Protein AF-A0A356U8E3-F1 (afdb_monomer_lite)

Sequence (69 aa):
FTFPEIATVGMSEEECANRGIKYRVGKFNFAANGKAMTLGETDGLVKVIADEDNVIRGVHIIGPHASDL

pLDDT: mean 95.86, std 4.45, range [67.88, 98.56]

Radius of gyration: 13.21 Å; chains: 1; bounding box: 32×16×39 Å

Secondary structure (DSSP, 8-state):
--SSEEEEEE--HHHHHHTT--EEEEEEEGGG-HHHHHHT----EEEEEEETT--EEEEEEEETTGGG-

Structure (mmCIF, N/CA/C/O backbone):
data_AF-A0A356U8E3-F1
#
_entry.id   AF-A0A356U8E3-F1
#
loop_
_atom_site.group_PDB
_atom_site.id
_atom_site.type_symbol
_atom_site.label_atom_id
_atom_site.label_alt_id
_atom_site.label_comp_id
_atom_site.label_asym_id
_atom_site.label_entity_id
_atom_site.label_seq_id
_atom_site.pdbx_PDB_ins_code
_atom_site.Cartn_x
_atom_site.Cartn_y
_atom_site.Cartn_z
_atom_site.occupancy
_atom_site.B_iso_or_equiv
_atom_site.auth_seq_id
_atom_site.auth_comp_id
_atom_site.auth_asym_id
_atom_site.auth_atom_id
_atom_site.pdbx_PDB_model_num
ATOM 1 N N . PHE A 1 1 ? 14.200 7.076 -0.337 1.00 67.88 1 PHE A N 1
ATOM 2 C CA . PHE A 1 1 ? 13.854 6.676 -1.711 1.00 67.88 1 PHE A CA 1
ATOM 3 C C . PHE A 1 1 ? 14.552 5.360 -2.032 1.00 67.88 1 PHE A C 1
ATOM 5 O O . PHE A 1 1 ? 15.777 5.313 -2.022 1.00 67.88 1 PHE A O 1
ATOM 12 N N . THR A 1 2 ? 13.775 4.288 -2.197 1.00 86.88 2 THR A N 1
ATOM 13 C CA . THR A 1 2 ? 14.191 2.973 -2.730 1.00 86.88 2 THR A CA 1
ATOM 14 C C . THR A 1 2 ? 13.551 2.780 -4.106 1.00 86.88 2 THR A C 1
ATOM 16 O O . THR A 1 2 ? 12.700 3.583 -4.477 1.00 86.88 2 THR A O 1
ATOM 19 N N . PHE A 1 3 ? 13.931 1.740 -4.854 1.00 86.25 3 PHE A N 1
ATOM 20 C CA . PHE A 1 3 ? 13.264 1.381 -6.109 1.00 86.25 3 PHE A CA 1
ATOM 21 C C . PHE A 1 3 ? 12.680 -0.043 -6.008 1.00 86.25 3 PHE A C 1
ATOM 23 O O . PHE A 1 3 ? 13.469 -0.986 -5.898 1.00 86.25 3 PHE A O 1
ATOM 30 N N . PRO A 1 4 ? 11.341 -0.220 -6.003 1.00 89.94 4 PRO A N 1
ATOM 31 C CA . PRO A 1 4 ? 10.305 0.822 -6.009 1.00 89.94 4 PRO A CA 1
ATOM 32 C C . PRO A 1 4 ? 10.266 1.638 -4.703 1.00 89.94 4 PRO A C 1
ATOM 34 O O . PRO A 1 4 ? 10.831 1.245 -3.673 1.00 89.94 4 PRO A O 1
ATOM 37 N N . GLU A 1 5 ? 9.618 2.800 -4.750 1.00 96.00 5 GLU A N 1
ATOM 38 C CA . GLU A 1 5 ? 9.482 3.686 -3.594 1.00 96.00 5 GLU A CA 1
ATOM 39 C C . GLU A 1 5 ? 8.460 3.149 -2.593 1.00 96.00 5 GLU A C 1
ATOM 41 O O . GLU A 1 5 ? 7.608 2.328 -2.933 1.00 96.00 5 GLU A O 1
ATOM 46 N N . ILE A 1 6 ? 8.540 3.632 -1.353 1.00 96.38 6 ILE A N 1
ATOM 47 C CA . ILE A 1 6 ? 7.596 3.308 -0.284 1.00 96.38 6 ILE A CA 1
ATOM 48 C C . ILE A 1 6 ? 7.147 4.615 0.363 1.00 96.38 6 ILE A C 1
ATOM 50 O O . ILE A 1 6 ? 7.990 5.411 0.779 1.00 96.38 6 ILE A O 1
ATOM 54 N N . ALA A 1 7 ? 5.835 4.797 0.490 1.00 97.12 7 ALA A N 1
ATOM 55 C CA . ALA A 1 7 ? 5.228 5.928 1.178 1.00 97.12 7 ALA A CA 1
ATOM 56 C C . ALA A 1 7 ? 4.000 5.482 1.972 1.00 97.12 7 ALA A C 1
ATOM 58 O O . ALA A 1 7 ? 3.245 4.604 1.549 1.00 97.12 7 ALA A O 1
ATOM 59 N N . THR A 1 8 ? 3.794 6.076 3.144 1.00 96.88 8 THR A N 1
ATOM 60 C CA . THR A 1 8 ? 2.621 5.811 3.977 1.00 96.88 8 THR A CA 1
ATOM 61 C C . THR A 1 8 ? 2.152 7.090 4.661 1.00 96.88 8 THR A C 1
ATOM 63 O O . THR A 1 8 ? 2.949 7.969 4.993 1.00 96.88 8 THR A O 1
ATOM 66 N N . VAL A 1 9 ? 0.846 7.191 4.897 1.00 97.56 9 VAL A N 1
ATOM 67 C CA . VAL A 1 9 ? 0.237 8.260 5.691 1.00 97.56 9 VAL A CA 1
ATOM 68 C C . VAL A 1 9 ? -0.971 7.723 6.455 1.00 97.56 9 VAL A C 1
ATOM 70 O O . VAL A 1 9 ? -1.714 6.874 5.959 1.00 97.56 9 VAL A O 1
ATOM 73 N N . GLY A 1 10 ? -1.183 8.230 7.669 1.00 97.50 10 GLY A N 1
ATOM 74 C CA . GLY A 1 10 ? -2.270 7.792 8.542 1.00 97.50 10 GLY A CA 1
ATOM 75 C C . GLY A 1 10 ? -1.973 6.469 9.252 1.00 97.50 10 GLY A C 1
ATOM 76 O O . GLY A 1 10 ? -0.821 6.139 9.515 1.00 97.50 10 GLY A O 1
ATOM 77 N N . MET A 1 11 ? -3.032 5.743 9.604 1.00 97.75 11 MET A N 1
ATOM 78 C CA . MET A 1 11 ? -2.972 4.530 10.418 1.00 97.75 11 MET A CA 1
ATOM 79 C C . MET A 1 11 ? -2.643 3.286 9.588 1.00 97.75 11 MET A C 1
ATOM 81 O O . MET A 1 11 ? -3.021 3.159 8.421 1.00 97.75 11 MET A O 1
ATOM 85 N N . SER A 1 12 ? -1.976 2.327 10.213 1.00 98.19 12 SER A N 1
ATOM 86 C CA . SER A 1 12 ? -1.877 0.946 9.750 1.00 98.19 12 SER A CA 1
ATOM 87 C C . SER A 1 12 ? -3.098 0.111 10.166 1.00 98.19 12 SER A C 1
ATOM 89 O O . SER A 1 12 ? -3.875 0.494 11.039 1.00 98.19 12 SER A O 1
ATOM 91 N N . GLU A 1 13 ? -3.257 -1.065 9.553 1.00 97.94 13 GLU A N 1
ATOM 92 C CA . GLU A 1 13 ? -4.300 -2.039 9.923 1.00 97.94 13 GLU A CA 1
ATOM 93 C C . GLU A 1 13 ? -4.166 -2.482 11.390 1.00 97.94 13 GLU A C 1
ATOM 95 O O . GLU A 1 13 ? -5.165 -2.633 12.092 1.00 97.94 13 GLU A O 1
ATOM 100 N N . GLU A 1 14 ? -2.925 -2.635 11.861 1.00 97.94 14 GLU A N 1
ATOM 101 C CA . GLU A 1 14 ? -2.612 -2.981 13.247 1.00 97.94 14 GLU A CA 1
ATOM 102 C C . GLU A 1 14 ? -3.015 -1.854 14.205 1.00 97.94 14 GLU A C 1
ATOM 104 O O . GLU A 1 14 ? -3.654 -2.104 15.224 1.00 97.94 14 GLU A O 1
ATOM 109 N N . GLU A 1 15 ? -2.729 -0.597 13.862 1.00 97.88 15 GLU A N 1
ATOM 110 C CA . GLU A 1 15 ? -3.152 0.550 14.671 1.00 97.88 15 GLU A CA 1
ATOM 111 C C . GLU A 1 15 ? -4.675 0.693 14.723 1.00 97.88 15 GLU A C 1
ATOM 113 O O . GLU A 1 15 ? -5.217 1.002 15.786 1.00 97.88 15 GLU A O 1
ATOM 118 N N . CYS A 1 16 ? -5.380 0.444 13.613 1.00 96.88 16 CYS A N 1
ATOM 119 C CA . CYS A 1 16 ? -6.841 0.416 13.610 1.00 96.88 16 CYS A CA 1
ATOM 120 C C . CYS A 1 16 ? -7.379 -0.696 14.522 1.00 96.88 16 CYS A C 1
ATOM 122 O O . CYS A 1 16 ? -8.257 -0.430 15.345 1.00 96.88 16 CYS A O 1
ATOM 124 N N . ALA A 1 17 ? -6.814 -1.906 14.436 1.00 96.88 17 ALA A N 1
ATOM 125 C CA . ALA A 1 17 ? -7.194 -3.034 15.285 1.00 96.88 17 ALA A CA 1
ATOM 126 C C . ALA A 1 17 ? -6.945 -2.744 16.776 1.00 96.88 17 ALA A C 1
ATOM 128 O O . ALA A 1 17 ? -7.846 -2.918 17.596 1.00 96.88 17 ALA A O 1
ATOM 129 N N . ASN A 1 18 ? -5.769 -2.210 17.119 1.00 97.94 18 ASN A N 1
ATOM 130 C CA . ASN A 1 18 ? -5.391 -1.864 18.493 1.00 97.94 18 ASN A CA 1
ATOM 131 C C . ASN A 1 18 ? -6.278 -0.766 19.100 1.00 97.94 18 ASN A C 1
ATOM 133 O O . ASN A 1 18 ? -6.460 -0.716 20.314 1.00 97.94 18 ASN A O 1
ATOM 137 N N . ARG A 1 19 ? -6.850 0.112 18.267 1.00 96.88 19 ARG A N 1
ATOM 138 C CA . ARG A 1 19 ? -7.777 1.175 18.690 1.00 96.88 19 ARG A CA 1
ATOM 139 C C . ARG A 1 19 ? -9.249 0.750 18.664 1.00 96.88 19 ARG A C 1
ATOM 141 O O . ARG A 1 19 ? -10.111 1.577 18.947 1.00 96.88 19 ARG A O 1
ATOM 148 N N . GLY A 1 20 ? -9.552 -0.500 18.305 1.00 97.00 20 GLY A N 1
ATOM 149 C CA . GLY A 1 20 ? -10.927 -0.989 18.174 1.00 97.00 20 GLY A CA 1
ATOM 150 C C . GLY A 1 20 ? -11.716 -0.323 17.041 1.00 97.00 20 GLY A C 1
ATOM 151 O O . GLY A 1 20 ? -12.946 -0.348 17.050 1.00 97.00 20 GLY A O 1
ATOM 152 N N . ILE A 1 21 ? -11.028 0.288 16.071 1.00 96.81 21 ILE A N 1
ATOM 153 C CA . ILE A 1 21 ? -11.655 0.898 14.899 1.00 96.81 21 ILE A CA 1
ATOM 154 C C . ILE A 1 21 ? -11.962 -0.228 13.921 1.00 96.81 21 ILE A C 1
ATOM 156 O O . ILE A 1 21 ? -11.052 -0.919 13.469 1.00 96.81 21 ILE A O 1
ATOM 160 N N . LYS A 1 22 ? -13.232 -0.412 13.567 1.00 97.69 22 LYS A N 1
ATOM 161 C CA . LYS A 1 22 ? -13.599 -1.320 12.480 1.00 97.69 22 LYS A CA 1
ATOM 162 C C . LYS A 1 22 ? -13.197 -0.707 11.147 1.00 97.69 22 LYS A C 1
ATOM 164 O O . LYS A 1 22 ? -13.475 0.463 10.889 1.00 97.69 22 LYS A O 1
ATOM 169 N N . TYR A 1 23 ? -12.549 -1.500 10.305 1.00 97.88 23 TYR A N 1
ATOM 170 C CA . TYR A 1 23 ? -12.024 -1.036 9.031 1.00 97.88 23 TYR A CA 1
ATOM 171 C C . TYR A 1 23 ? -12.201 -2.075 7.930 1.00 97.88 23 TYR A C 1
ATOM 173 O O . TYR A 1 23 ? -12.394 -3.266 8.171 1.00 97.88 23 TYR A O 1
ATOM 181 N N . ARG A 1 24 ? -12.091 -1.593 6.699 1.00 98.19 24 ARG A N 1
ATOM 182 C CA . ARG A 1 24 ? -12.000 -2.369 5.469 1.00 98.19 24 ARG A CA 1
ATOM 183 C C . ARG A 1 24 ? -10.761 -1.937 4.697 1.00 98.19 24 ARG A C 1
ATOM 185 O O . ARG A 1 24 ? -10.324 -0.788 4.789 1.00 98.19 24 ARG A O 1
ATOM 192 N N . VAL A 1 25 ? -10.215 -2.862 3.917 1.00 98.31 25 VAL A N 1
ATOM 193 C CA . VAL A 1 25 ? -8.969 -2.650 3.178 1.00 98.31 25 VAL A CA 1
ATOM 194 C C . VAL A 1 25 ? -9.211 -2.852 1.693 1.00 98.31 25 VAL A C 1
ATOM 196 O O . VAL A 1 25 ? -9.645 -3.921 1.268 1.00 98.31 25 VAL A O 1
ATOM 199 N N . GLY A 1 26 ? -8.902 -1.827 0.906 1.00 98.06 26 GLY A N 1
ATOM 200 C CA . GLY A 1 26 ? -8.793 -1.915 -0.545 1.00 98.06 26 GLY A CA 1
ATOM 201 C C . GLY A 1 26 ? -7.331 -2.061 -0.952 1.00 98.06 26 GLY A C 1
ATOM 202 O O . GLY A 1 26 ? -6.468 -1.380 -0.399 1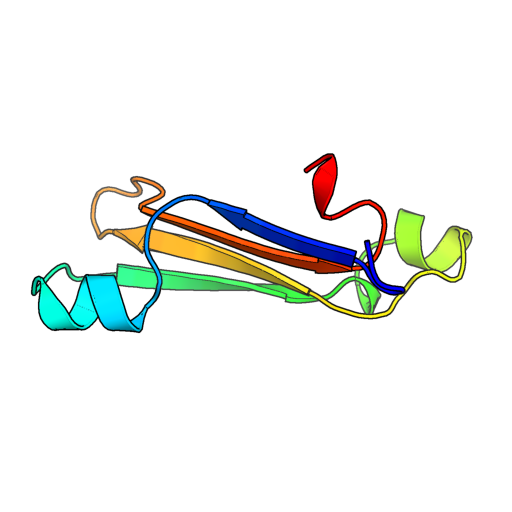.00 98.06 26 GLY A O 1
ATOM 203 N N . LYS A 1 27 ? -7.041 -2.938 -1.915 1.00 98.19 27 LYS A N 1
ATOM 204 C CA . LYS A 1 27 ? -5.705 -3.092 -2.506 1.00 98.19 27 LYS A CA 1
ATOM 205 C C . LYS A 1 27 ? -5.805 -3.036 -4.023 1.00 98.19 27 LYS A C 1
ATOM 207 O O . LYS A 1 27 ? -6.725 -3.616 -4.595 1.00 98.19 27 LYS A O 1
ATOM 212 N N . PHE A 1 28 ? -4.848 -2.375 -4.659 1.00 98.00 28 PHE A N 1
ATOM 213 C CA . PHE A 1 28 ? -4.742 -2.296 -6.110 1.00 98.00 28 PHE A CA 1
ATOM 214 C C . PHE A 1 28 ? -3.282 -2.458 -6.536 1.00 98.00 28 PHE A C 1
ATOM 216 O O . PHE A 1 28 ? -2.413 -1.748 -6.037 1.00 98.00 28 PHE A O 1
ATOM 223 N N . ASN A 1 29 ? -3.009 -3.395 -7.443 1.00 97.75 29 ASN A N 1
ATOM 224 C CA . ASN A 1 29 ? -1.649 -3.690 -7.899 1.00 97.75 29 ASN A CA 1
ATOM 225 C C . ASN A 1 29 ? -1.258 -2.788 -9.075 1.00 97.75 29 ASN A C 1
ATOM 227 O O . ASN A 1 29 ? -2.047 -2.625 -10.008 1.00 97.75 29 ASN A O 1
ATOM 231 N N . PHE A 1 30 ? -0.019 -2.285 -9.091 1.00 97.19 30 PHE A N 1
ATOM 232 C CA . PHE A 1 30 ? 0.495 -1.497 -10.221 1.00 97.19 30 PHE A CA 1
ATOM 233 C C . PHE A 1 30 ? 0.566 -2.310 -11.522 1.00 97.19 30 PHE A C 1
ATOM 235 O O . PHE A 1 30 ? 0.383 -1.750 -12.598 1.00 97.19 30 PHE A O 1
ATOM 242 N N . ALA A 1 31 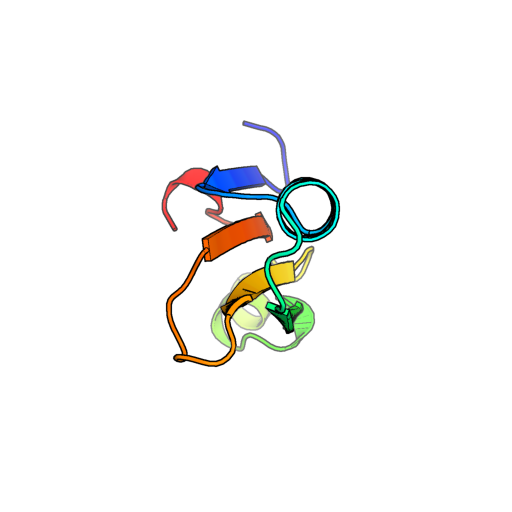? 0.676 -3.638 -11.441 1.00 96.94 31 ALA A N 1
ATOM 243 C CA . ALA A 1 31 ? 0.548 -4.534 -12.591 1.00 96.94 31 ALA A CA 1
ATOM 244 C C . ALA A 1 31 ? -0.808 -4.443 -13.325 1.00 96.94 31 ALA A C 1
ATOM 246 O O . ALA A 1 31 ? -0.895 -4.827 -14.487 1.00 96.94 31 ALA A O 1
ATOM 247 N N . ALA A 1 32 ? -1.859 -3.928 -12.675 1.00 96.94 32 ALA A N 1
ATOM 248 C CA . ALA A 1 32 ? -3.161 -3.668 -13.295 1.00 96.94 32 ALA A CA 1
ATOM 249 C C . ALA A 1 32 ? -3.338 -2.200 -13.741 1.00 96.94 32 ALA A C 1
ATOM 251 O O . ALA A 1 32 ? -4.403 -1.824 -14.232 1.00 96.94 32 ALA A O 1
ATOM 252 N N . ASN A 1 33 ? -2.325 -1.345 -13.561 1.00 96.56 33 ASN A N 1
ATOM 253 C CA . ASN A 1 33 ? -2.356 0.056 -13.964 1.00 96.56 33 ASN A CA 1
ATOM 254 C C . ASN A 1 33 ? -1.804 0.217 -15.390 1.00 96.56 33 ASN A C 1
ATOM 256 O O . ASN A 1 33 ? -0.621 -0.004 -15.633 1.00 96.56 33 ASN A O 1
ATOM 260 N N . GLY A 1 34 ? -2.640 0.668 -16.331 1.00 97.00 34 GLY A N 1
ATOM 261 C CA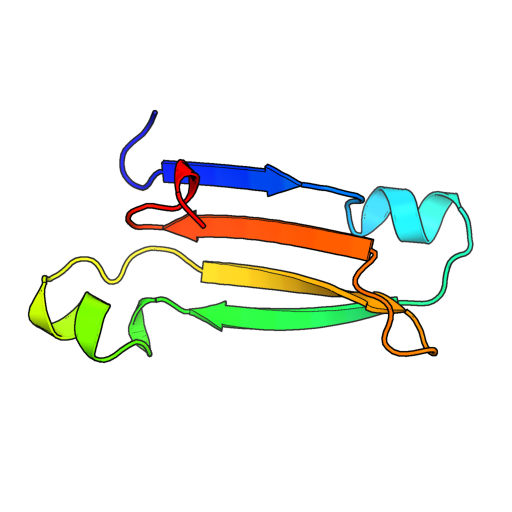 . GLY A 1 34 ? -2.233 0.823 -17.733 1.00 97.00 34 GLY A CA 1
ATOM 262 C C . GLY A 1 34 ? -1.041 1.768 -17.939 1.00 97.00 34 GLY A C 1
ATOM 263 O O . GLY A 1 34 ? -0.172 1.471 -18.751 1.00 97.00 34 GLY A O 1
ATOM 264 N N . LYS A 1 35 ? -0.942 2.860 -17.166 1.00 95.56 35 LYS A N 1
ATOM 265 C CA . LYS A 1 35 ? 0.207 3.778 -17.236 1.00 95.56 35 LYS A CA 1
ATOM 266 C C . LYS A 1 35 ? 1.488 3.079 -16.768 1.00 95.56 35 LYS A C 1
ATOM 268 O O . LYS A 1 35 ? 2.483 3.109 -17.484 1.00 95.56 35 LYS A O 1
ATOM 273 N N . ALA A 1 36 ? 1.445 2.407 -15.620 1.00 95.19 36 ALA A N 1
ATOM 274 C CA . ALA A 1 36 ? 2.569 1.635 -15.094 1.00 95.19 36 ALA A CA 1
ATOM 275 C C . ALA A 1 36 ? 3.031 0.559 -16.088 1.00 95.19 36 ALA A C 1
ATOM 277 O O . ALA A 1 36 ? 4.222 0.436 -16.349 1.00 95.19 36 ALA A O 1
ATOM 278 N N . MET A 1 37 ? 2.091 -0.145 -16.732 1.00 96.00 37 MET A N 1
ATOM 279 C CA . MET A 1 37 ? 2.402 -1.097 -17.803 1.00 96.00 37 MET A CA 1
ATOM 280 C C . MET A 1 37 ? 3.107 -0.430 -18.989 1.00 96.00 37 MET A C 1
ATOM 282 O O . MET A 1 37 ? 4.109 -0.951 -19.466 1.00 96.00 37 MET A O 1
ATOM 286 N N . THR A 1 38 ? 2.623 0.728 -19.455 1.00 96.94 38 THR A N 1
ATOM 287 C CA . THR A 1 38 ? 3.263 1.448 -20.573 1.00 96.94 38 THR A CA 1
ATOM 288 C C . THR A 1 38 ? 4.654 1.987 -20.236 1.00 96.94 38 THR A C 1
ATOM 290 O O . THR A 1 38 ? 5.461 2.160 -21.144 1.00 96.94 38 THR A O 1
ATOM 293 N N . LEU A 1 39 ? 4.941 2.232 -18.954 1.00 94.94 39 LEU A N 1
ATOM 294 C CA . LEU A 1 39 ? 6.245 2.691 -18.466 1.00 94.94 39 LEU A CA 1
ATOM 295 C C . LEU A 1 39 ? 7.178 1.538 -18.055 1.00 94.94 39 LEU A C 1
ATOM 297 O O . LEU A 1 39 ? 8.356 1.774 -17.813 1.00 94.94 39 LEU A O 1
ATOM 301 N N . GLY A 1 40 ? 6.679 0.298 -17.993 1.00 94.44 40 GLY A N 1
ATOM 302 C CA . GLY A 1 40 ? 7.434 -0.855 -17.490 1.00 94.44 40 GLY A CA 1
ATOM 303 C C . GLY A 1 40 ? 7.619 -0.871 -15.965 1.00 94.44 40 GLY A C 1
ATOM 304 O O . GLY A 1 40 ? 8.460 -1.608 -15.464 1.00 94.44 40 GLY A O 1
ATOM 305 N N . GLU A 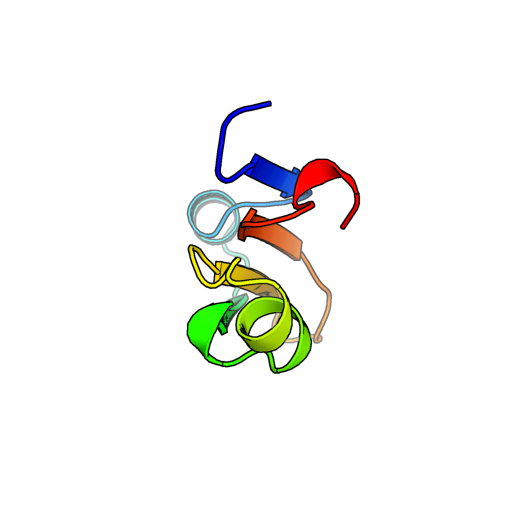1 41 ? 6.838 -0.086 -15.221 1.00 95.00 41 GLU A N 1
ATOM 306 C CA . GLU A 1 41 ? 6.966 0.127 -13.772 1.00 95.00 41 GLU A CA 1
ATOM 307 C C . GLU A 1 41 ? 5.841 -0.574 -12.992 1.00 95.00 41 GLU A C 1
ATOM 309 O O . GLU A 1 41 ? 5.076 0.041 -12.254 1.00 95.00 41 GLU A O 1
ATOM 314 N N . THR A 1 42 ? 5.674 -1.879 -13.190 1.00 96.56 42 THR A N 1
ATOM 315 C CA . THR A 1 42 ? 4.499 -2.622 -12.691 1.00 96.56 42 THR A CA 1
ATOM 316 C C . THR A 1 42 ? 4.608 -3.121 -11.252 1.00 96.56 42 THR A C 1
ATOM 318 O O . THR A 1 42 ? 3.651 -3.705 -10.735 1.00 96.56 42 THR A O 1
ATOM 321 N N . ASP A 1 43 ? 5.758 -2.925 -10.613 1.00 96.56 43 ASP A N 1
ATOM 322 C CA . ASP A 1 43 ? 6.035 -3.475 -9.293 1.00 96.56 43 ASP A CA 1
ATOM 323 C C . ASP A 1 43 ? 5.311 -2.704 -8.188 1.00 96.56 43 ASP A C 1
ATOM 325 O O . ASP A 1 43 ? 5.331 -1.475 -8.126 1.00 96.56 43 ASP A O 1
ATOM 329 N N . GLY A 1 44 ? 4.708 -3.462 -7.273 1.00 96.44 44 GLY A N 1
ATOM 330 C CA . GLY A 1 44 ? 4.101 -2.939 -6.058 1.00 96.44 44 GLY A CA 1
ATOM 331 C C . GLY A 1 44 ? 2.577 -2.800 -6.099 1.00 96.44 44 GLY A C 1
ATOM 332 O O . GLY A 1 44 ? 1.878 -3.333 -6.968 1.00 96.44 44 GLY A O 1
ATOM 333 N N . LEU A 1 45 ? 2.045 -2.113 -5.090 1.00 97.88 45 LEU A N 1
ATOM 334 C CA . LEU A 1 45 ? 0.620 -1.940 -4.850 1.00 97.88 45 LEU A CA 1
ATOM 335 C C . LEU A 1 45 ? 0.314 -0.670 -4.049 1.00 97.88 45 LEU A C 1
ATOM 337 O O . LEU A 1 45 ? 1.136 -0.166 -3.284 1.00 97.88 45 LEU A O 1
ATOM 341 N N . VAL A 1 46 ? -0.935 -0.231 -4.157 1.00 98.00 46 VAL A N 1
ATOM 342 C CA . VAL A 1 46 ? -1.567 0.758 -3.282 1.00 98.00 46 VAL A CA 1
ATOM 343 C C . VAL A 1 46 ? -2.527 0.031 -2.344 1.00 98.00 46 VAL A C 1
ATOM 345 O O . VAL A 1 46 ? -3.348 -0.777 -2.786 1.00 98.00 46 VAL A O 1
ATOM 348 N N . LYS A 1 47 ? -2.450 0.329 -1.048 1.00 98.38 47 LYS A N 1
ATOM 349 C CA . LYS A 1 47 ? -3.367 -0.145 -0.011 1.00 98.38 47 LYS A CA 1
ATOM 350 C C . LYS A 1 47 ? -4.049 1.044 0.657 1.00 98.38 47 LYS A C 1
ATOM 352 O O . LYS A 1 47 ? -3.377 1.928 1.178 1.00 98.38 47 LYS A O 1
ATOM 357 N N . VAL A 1 48 ? -5.377 1.025 0.698 1.00 98.44 48 VAL A N 1
ATOM 358 C CA . VAL A 1 48 ? -6.204 2.041 1.360 1.00 98.44 48 VAL A CA 1
ATOM 359 C C . VAL A 1 48 ? -6.985 1.389 2.490 1.00 98.44 48 VAL A C 1
ATOM 361 O O . VAL A 1 48 ? -7.622 0.353 2.297 1.00 98.44 48 VAL A O 1
ATOM 364 N N . ILE A 1 49 ? -6.945 2.009 3.663 1.00 98.56 49 ILE A N 1
ATOM 365 C CA . ILE A 1 49 ? -7.667 1.586 4.860 1.00 98.56 49 ILE A CA 1
ATOM 366 C C . ILE A 1 49 ? -8.754 2.625 5.119 1.00 98.56 49 ILE A C 1
ATOM 368 O O . ILE A 1 49 ? -8.456 3.811 5.274 1.00 98.56 49 ILE A O 1
ATOM 372 N N . ALA A 1 50 ? -10.008 2.186 5.164 1.00 98.38 50 ALA A N 1
ATOM 373 C CA . ALA A 1 50 ? -11.154 3.039 5.460 1.00 98.38 50 ALA A CA 1
ATOM 374 C C . ALA A 1 50 ? -12.010 2.422 6.567 1.00 98.38 50 ALA A C 1
ATOM 376 O O . ALA A 1 50 ? -12.045 1.200 6.702 1.00 98.38 50 ALA A O 1
ATOM 377 N N . ASP A 1 51 ? -12.697 3.244 7.351 1.00 97.38 51 ASP A N 1
ATOM 378 C CA . ASP A 1 51 ? -13.656 2.760 8.347 1.00 97.38 51 ASP A CA 1
ATOM 379 C C . ASP A 1 51 ? -15.056 2.500 7.753 1.00 97.38 51 ASP A C 1
ATOM 381 O O . ASP A 1 51 ? -15.275 2.594 6.539 1.00 97.38 51 ASP A O 1
ATOM 385 N N . GLU A 1 52 ? -16.003 2.116 8.614 1.00 96.44 52 GLU A N 1
ATOM 386 C CA . GLU A 1 52 ? -17.398 1.845 8.234 1.00 96.44 52 GLU A CA 1
ATOM 387 C C . GLU A 1 52 ? -18.116 3.091 7.680 1.00 96.44 52 GLU A C 1
ATOM 389 O O . GLU A 1 52 ? -18.955 2.956 6.787 1.00 96.44 52 GLU A O 1
ATOM 394 N N . ASP A 1 53 ? -17.713 4.293 8.106 1.00 96.88 53 ASP A N 1
ATOM 395 C CA . ASP A 1 53 ? -18.248 5.579 7.640 1.00 96.88 53 ASP A CA 1
ATOM 396 C C . ASP A 1 53 ? -17.608 6.056 6.323 1.00 96.88 53 ASP A C 1
ATOM 398 O O . ASP A 1 53 ? -17.915 7.137 5.817 1.00 96.88 53 ASP A O 1
ATOM 402 N N . ASN A 1 54 ? -16.766 5.221 5.703 1.00 95.81 54 ASN A N 1
ATOM 403 C CA . ASN A 1 54 ? -16.007 5.507 4.483 1.00 95.81 54 ASN A CA 1
A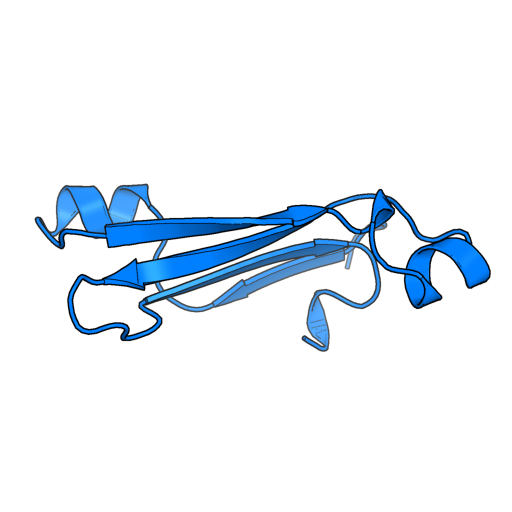TOM 404 C C . ASN A 1 54 ? -14.906 6.570 4.659 1.00 95.81 54 ASN A C 1
ATOM 406 O O . ASN A 1 54 ? -14.401 7.092 3.662 1.00 95.81 54 ASN A O 1
ATOM 410 N N . VAL A 1 55 ? -14.490 6.871 5.890 1.00 97.62 55 VAL A N 1
ATOM 411 C CA . VAL A 1 55 ? -13.375 7.785 6.155 1.00 97.62 55 VAL A CA 1
ATOM 412 C C . VAL A 1 55 ? -12.061 7.047 5.934 1.00 97.62 55 VAL A C 1
ATOM 414 O O . VAL A 1 55 ? -11.824 5.987 6.516 1.00 97.62 55 VAL A O 1
ATOM 417 N N . ILE A 1 56 ? -11.175 7.622 5.118 1.00 98.06 56 ILE A N 1
ATOM 418 C CA . ILE A 1 56 ? -9.826 7.084 4.913 1.00 98.06 56 ILE A CA 1
ATOM 419 C C . ILE A 1 56 ? -9.019 7.284 6.196 1.00 98.06 56 ILE A C 1
ATOM 421 O O . ILE A 1 56 ? -8.810 8.408 6.653 1.00 98.06 56 ILE A O 1
ATOM 425 N N . ARG A 1 57 ? -8.565 6.176 6.780 1.00 97.88 57 ARG A N 1
ATOM 426 C CA . ARG A 1 57 ? -7.744 6.156 7.996 1.00 97.88 57 ARG A CA 1
ATOM 427 C C . ARG A 1 57 ? -6.262 6.024 7.694 1.00 97.88 57 ARG A C 1
ATOM 429 O O . ARG A 1 57 ? -5.465 6.516 8.485 1.00 97.88 57 ARG A O 1
ATOM 436 N N . GLY A 1 58 ? -5.896 5.434 6.558 1.00 98.25 58 GLY A N 1
ATOM 437 C CA . GLY A 1 58 ? -4.512 5.403 6.102 1.00 98.25 58 GLY A CA 1
ATOM 438 C C . GLY A 1 58 ? -4.353 4.929 4.663 1.00 98.25 58 GLY A C 1
ATOM 439 O O . GLY A 1 58 ? -5.202 4.212 4.128 1.00 98.25 58 GLY A O 1
ATOM 440 N N . VAL A 1 59 ? -3.244 5.330 4.049 1.00 98.44 59 VAL A N 1
ATOM 441 C CA . VAL A 1 59 ? -2.828 4.931 2.701 1.00 98.44 59 VAL A CA 1
ATOM 442 C C . VAL A 1 59 ? -1.373 4.492 2.754 1.00 98.44 59 VAL A C 1
ATOM 444 O O . VAL A 1 59 ? -0.546 5.123 3.407 1.00 98.44 59 VAL A O 1
ATOM 447 N N . HIS A 1 60 ? -1.085 3.353 2.133 1.00 98.25 60 HIS A N 1
ATOM 448 C CA . HIS A 1 60 ? 0.225 2.713 2.141 1.00 98.25 60 HIS A CA 1
ATOM 449 C C . HIS A 1 60 ? 0.545 2.288 0.714 1.00 98.25 60 HIS A C 1
ATOM 451 O O . HIS A 1 60 ? -0.214 1.525 0.115 1.00 98.25 60 HIS A O 1
ATOM 457 N N . ILE A 1 61 ? 1.652 2.774 0.172 1.00 98.19 61 ILE A N 1
ATOM 458 C CA . ILE A 1 61 ? 2.044 2.574 -1.218 1.00 98.19 61 ILE A CA 1
ATOM 459 C C . ILE A 1 61 ? 3.453 2.001 -1.246 1.00 98.19 61 ILE A C 1
ATOM 461 O O . ILE A 1 61 ? 4.363 2.506 -0.591 1.00 98.19 61 ILE A O 1
ATOM 465 N N . ILE A 1 62 ? 3.622 0.950 -2.036 1.00 97.44 62 ILE A N 1
ATOM 466 C CA . ILE A 1 62 ? 4.915 0.529 -2.562 1.00 97.44 62 ILE A CA 1
ATOM 467 C C . ILE A 1 62 ? 4.783 0.529 -4.082 1.00 97.44 62 ILE A C 1
ATOM 469 O O . ILE A 1 62 ? 3.878 -0.118 -4.598 1.00 97.44 62 ILE A O 1
ATOM 473 N N . GLY A 1 63 ? 5.607 1.280 -4.806 1.00 96.12 63 GLY A N 1
ATOM 474 C CA . GLY A 1 63 ? 5.466 1.397 -6.260 1.00 96.12 63 GLY A CA 1
ATOM 475 C C . GLY A 1 63 ? 6.149 2.625 -6.865 1.00 96.12 63 GLY A C 1
ATOM 476 O O . GLY A 1 63 ? 6.832 3.364 -6.150 1.00 96.12 63 GLY A O 1
ATOM 477 N N . PRO A 1 64 ? 5.998 2.844 -8.182 1.00 94.00 64 PRO A N 1
ATOM 478 C CA . PRO A 1 64 ? 6.537 4.026 -8.847 1.00 94.00 64 PRO A CA 1
ATOM 479 C C . PRO A 1 64 ? 5.871 5.298 -8.317 1.00 94.00 64 PRO A C 1
ATOM 481 O O . PRO A 1 64 ? 4.651 5.336 -8.137 1.00 94.00 64 PRO A O 1
ATOM 484 N N . HIS A 1 65 ? 6.675 6.338 -8.085 1.00 92.19 65 HIS A N 1
ATOM 485 C CA . HIS A 1 65 ? 6.222 7.640 -7.578 1.00 92.19 65 HIS A CA 1
ATOM 486 C C . HIS A 1 65 ? 5.433 7.568 -6.260 1.00 92.19 65 HIS A C 1
ATOM 488 O O . HIS A 1 65 ? 4.575 8.412 -6.009 1.00 92.19 65 HIS A O 1
ATOM 494 N N . ALA A 1 66 ? 5.687 6.560 -5.413 1.00 94.06 66 ALA A N 1
ATOM 495 C CA . ALA A 1 66 ? 4.943 6.390 -4.167 1.00 94.06 66 ALA A CA 1
ATOM 496 C C . ALA A 1 66 ? 5.018 7.633 -3.270 1.00 94.06 66 ALA A C 1
ATOM 498 O O . ALA A 1 66 ? 4.035 7.952 -2.621 1.00 94.06 66 ALA A O 1
ATOM 499 N N . SER A 1 67 ? 6.152 8.339 -3.244 1.00 92.06 67 SER A N 1
ATOM 500 C CA . SER A 1 67 ? 6.335 9.519 -2.384 1.00 92.06 67 SE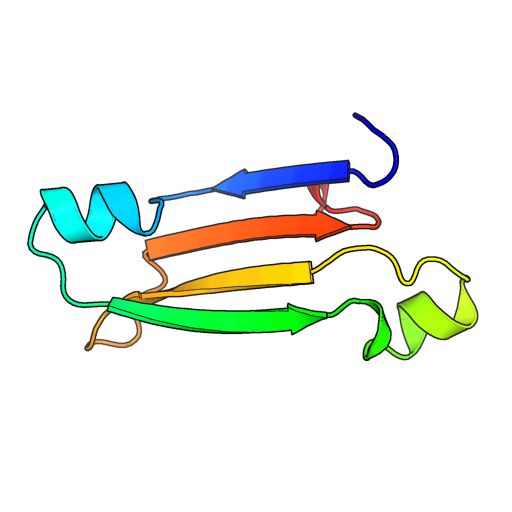R A CA 1
ATOM 501 C C . SER A 1 67 ? 5.547 10.751 -2.844 1.00 92.06 67 SER A C 1
ATOM 503 O O . SER A 1 67 ? 5.312 11.645 -2.033 1.00 92.06 67 SER A O 1
ATOM 505 N N . ASP A 1 68 ? 5.172 10.809 -4.126 1.00 91.38 68 ASP A N 1
ATOM 506 C CA . ASP A 1 68 ? 4.394 11.908 -4.714 1.00 91.38 68 ASP A CA 1
ATOM 507 C C . ASP A 1 68 ? 2.872 11.700 -4.560 1.00 91.38 68 ASP A C 1
ATOM 509 O O . ASP A 1 68 ? 2.098 12.643 -4.751 1.00 91.38 68 ASP A O 1
ATOM 513 N N . LEU A 1 69 ? 2.449 10.463 -4.268 1.00 83.56 69 LEU A N 1
ATOM 514 C CA . LEU A 1 69 ? 1.056 10.009 -4.164 1.00 83.56 69 LEU A CA 1
ATOM 515 C C . LEU A 1 69 ? 0.550 10.017 -2.716 1.00 83.56 69 LEU A C 1
ATOM 517 O O . LEU A 1 69 ? -0.635 10.381 -2.537 1.00 83.56 69 LEU A O 1
#

Foldseek 3Di:
DDVQDKDKDADDPVRCVVVVFAKDKDKDFLLPPPVCVVVVWRDWIKMWIAGPVRHTRMIITGTHPNVVD